Protein 1C7U (pdb70)

Sequence (148 aa):
GRKKIQITRIMDERNRQVTFTKRKFGLMKKAYELSVLADAEIALIIFNSSNKLFQYASTDMDKVLLKYTEYNEPGRKKIQITRIMDERNRQVTFTKRKFGLMKKAYELSVLADAEIALIIFNSSNKLFQYASTDMDKVLLKYTEYNEP

Solvent-accessible surface area: 10240 Å² total; per-residue (Å²): 116,246,133,194,94,141,67,68,113,48,193,87,140,193,66,83,92,57,23,13,57,140,58,10,137,20,13,10,102,56,4,121,30,0,9,50,10,11,72,12,48,0,0,5,2,0,32,16,103,68,136,72,58,74,74,50,30,36,19,93,4,96,55,5,55,123,80,22,67,85,126,96,120,180,116,242,130,194,95,142,67,74,115,47,190,87,136,194,65,82,90,58,24,14,56,140,60,10,135,21,14,10,103,56,4,121,30,0,10,50,8,12,73,12,50,1,0,5,2,0,33,15,101,68,135,72,57,75,72,51,31,36,18,94,5,97,55,5,55,123,80,22,69,85,126,97,118,181

B-factor: mean 0.57, std 0.5, range [0.14, 3.68]

Nearest PDB structures (foldseek):
  1c7u-assembly1_B  TM=1.014E+00  e=9.171E-12  Homo sapiens
  3kov-assembly1_B  TM=7.682E-01  e=4.688E-10  Homo sapiens
  6wc2-assembly2_C  TM=7.571E-01  e=2.231E-09  Homo sapiens
  8c84-assembly1_B  TM=7.476E-01  e=2.085E-09  Homo sapiens
  1hbx-assembly1_A  TM=6.846E-01  e=1.077E-04  Homo sapiens

Secondary structure (DSSP, 8-state):
--S---SS--S-HHHHHHHHHHHHHHHHHHHHHHHHHH---EEEEEEETTTEEEEE-TT-HHHHHHHHHHHT--/--S---SS--S-HHHHHHHHHHHHHHHHHHHHHHHHHH--EEEEEEEETTTEEEEE-TT-HHHHHHHHHHHT--

Foldseek 3Di:
DVDDDDPDQDPPPVVSLVVCVCCVVVVVVVQVVVCVVPVDFDWDWDQDPVGDTDTDTSPPCVVVVVVVVVVVPD/DVDDDDPDQDPPPVVSLVVCVCCVVVVVVVQVVVCVVPVDFDWDWDQPPVGDTDTDTSPPCVVVVVVVVVVVPD

Radius of gyration: 16.13 Å; Cα contacts (8 Å, |Δi|>4): 185; chains: 2; bounding box: 38×44×37 Å

Structure (mmCIF, N/CA/C/O backbone):
data_1C7U
#
_entry.id   1C7U
#
_cell.length_a   1.000
_cell.length_b   1.000
_cell.length_c   1.000
_cell.angle_alpha   90.00
_cell.angle_beta   90.00
_cell.angle_gamma   90.00
#
_symmetry.space_group_name_H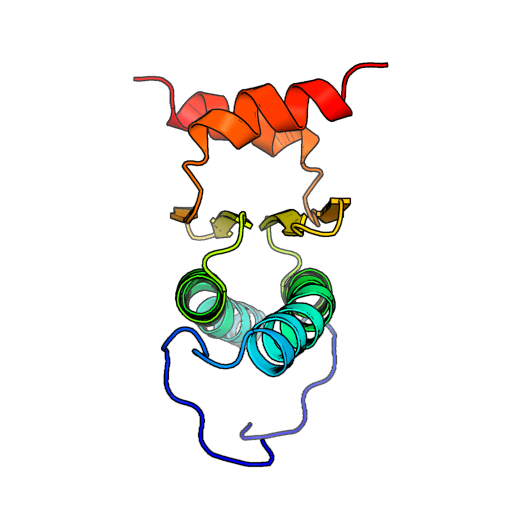-M   'P 1'
#
loop_
_entity.id
_entity.type
_entity.pdbx_description
1 polymer "5'-D(*CP*TP*CP*GP*GP*CP*TP*AP*TP*TP*AP*AP*TP*AP*GP*CP*CP*GP*AP*G)-3'"
2 polymer 'MYOCYTE-SPECIFIC ENHANCER FACTOR 2A, C4 FORM'
#
loop_
_atom_site.group_PDB
_atom_site.id
_atom_site.type_symbol
_atom_site.label_atom_id
_atom_site.label_alt_id
_atom_site.label_comp_id
_atom_site.label_asym_id
_atom_site.label_entity_id
_atom_site.label_seq_id
_atom_site.pdbx_PDB_ins_code
_atom_site.Cartn_x
_atom_site.Cartn_y
_atom_site.Cartn_z
_atom_site.occupancy
_atom_site.B_iso_or_equiv
_atom_site.auth_seq_id
_atom_site.auth_comp_id
_atom_site.auth_asym_id
_atom_site.auth_atom_id
_atom_site.pdbx_PDB_model_num
ATOM 1269 N N . GLY C 2 1 ? 3.920 -15.519 -43.542 1.00 0.33 1 GLY A N 1
ATOM 1270 C CA . GLY C 2 1 ? 3.558 -16.910 -44.054 1.00 0.30 1 GLY A CA 1
ATOM 1271 C C . GLY C 2 1 ? 4.301 -18.108 -43.568 1.00 0.31 1 GLY A C 1
ATOM 1272 O O . GLY C 2 1 ? 3.724 -19.145 -43.326 1.00 0.33 1 GLY A O 1
ATOM 1278 N N . ARG C 2 2 ? 5.587 -18.013 -43.383 1.00 0.30 2 ARG A N 1
ATOM 1279 C CA . ARG C 2 2 ? 6.346 -19.181 -42.889 1.00 0.32 2 ARG A CA 1
ATOM 1280 C C . ARG C 2 2 ? 5.786 -19.638 -41.562 1.00 0.35 2 ARG A C 1
ATOM 1281 O O . ARG C 2 2 ? 6.149 -20.684 -41.064 1.00 0.55 2 ARG A O 1
ATOM 1302 N N . LYS C 2 3 ? 4.907 -18.886 -40.972 1.00 0.29 3 LYS A N 1
ATOM 1303 C CA . LYS C 2 3 ? 4.353 -19.323 -39.682 1.00 0.30 3 LYS A CA 1
ATOM 1304 C C . LYS C 2 3 ? 3.160 -18.445 -39.330 1.00 0.30 3 LYS A C 1
ATOM 1305 O O . LYS C 2 3 ? 3.052 -17.313 -39.764 1.00 0.31 3 LYS A O 1
ATOM 1324 N N . LYS C 2 4 ? 2.284 -18.944 -38.511 1.00 0.31 4 LYS A N 1
ATOM 1325 C CA . LYS C 2 4 ? 1.118 -18.125 -38.097 1.00 0.31 4 LYS A CA 1
ATOM 1326 C C . LYS C 2 4 ? 1.591 -17.066 -37.107 1.00 0.30 4 LYS A C 1
ATOM 1327 O O . LYS C 2 4 ? 2.231 -17.369 -36.120 1.00 0.28 4 LYS A O 1
ATOM 1346 N N . ILE C 2 5 ? 1.330 -15.824 -37.390 1.00 0.30 5 ILE A N 1
ATOM 1347 C CA . ILE C 2 5 ? 1.834 -14.734 -36.498 1.00 0.29 5 ILE A CA 1
ATOM 1348 C C . ILE C 2 5 ? 0.768 -14.240 -35.547 1.00 0.30 5 ILE A C 1
ATOM 1349 O O . ILE C 2 5 ? -0.413 -14.281 -35.825 1.00 0.32 5 ILE A O 1
ATOM 1365 N N . GLN C 2 6 ? 1.201 -13.745 -34.424 1.00 0.29 6 GLN A N 1
ATOM 1366 C CA . GLN C 2 6 ? 0.264 -13.203 -33.416 1.00 0.30 6 GLN A CA 1
ATOM 1367 C C . GLN C 2 6 ? 0.396 -11.685 -33.407 1.00 0.29 6 GLN A C 1
ATOM 1368 O O . GLN C 2 6 ? 1.469 -11.142 -33.587 1.00 0.27 6 GLN A O 1
ATOM 1382 N N . ILE C 2 7 ? -0.687 -10.999 -33.229 1.00 0.30 7 ILE A N 1
ATOM 1383 C CA . ILE C 2 7 ? -0.641 -9.512 -33.235 1.00 0.29 7 ILE A CA 1
ATOM 1384 C C . ILE C 2 7 ? 0.016 -9.026 -31.940 1.00 0.28 7 ILE A C 1
ATOM 1385 O O . ILE C 2 7 ? -0.646 -8.633 -31.000 1.00 0.30 7 ILE A O 1
ATOM 1401 N N . THR C 2 8 ? 1.325 -9.059 -31.884 1.00 0.26 8 THR A N 1
ATOM 1402 C CA . THR C 2 8 ? 2.042 -8.607 -30.661 1.00 0.26 8 THR A CA 1
ATOM 1403 C C . THR C 2 8 ? 3.462 -8.174 -31.041 1.00 0.24 8 THR A C 1
ATOM 1404 O O . THR C 2 8 ? 4.055 -8.706 -31.960 1.00 0.24 8 THR A O 1
ATOM 1415 N N . A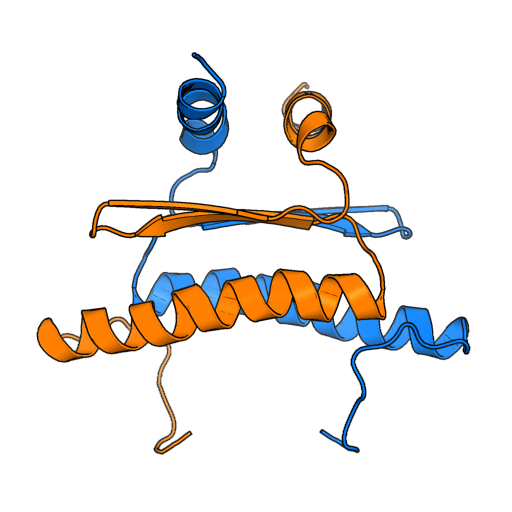RG C 2 9 ? 4.016 -7.221 -30.343 1.00 0.25 9 ARG A N 1
ATOM 1416 C CA . ARG C 2 9 ? 5.399 -6.766 -30.670 1.00 0.25 9 ARG A CA 1
ATOM 1417 C C . ARG C 2 9 ? 6.376 -7.913 -30.435 1.00 0.25 9 ARG A C 1
ATOM 1418 O O . ARG C 2 9 ? 6.238 -8.671 -29.496 1.00 0.26 9 ARG A O 1
ATOM 1439 N N . ILE C 2 10 ? 7.367 -8.054 -31.278 1.00 0.24 10 ILE A N 1
ATOM 1440 C CA . ILE C 2 10 ? 8.339 -9.162 -31.080 1.00 0.26 10 ILE A CA 1
ATOM 1441 C C . ILE C 2 10 ? 9.392 -8.734 -30.051 1.00 0.29 10 ILE A C 1
ATOM 1442 O O . ILE C 2 10 ? 10.064 -7.734 -30.210 1.00 0.29 10 ILE A O 1
ATOM 1458 N N . MET C 2 11 ? 9.527 -9.487 -28.993 1.00 0.32 11 MET A N 1
ATOM 1459 C CA . MET C 2 11 ? 10.525 -9.133 -27.938 1.00 0.36 11 MET A CA 1
ATOM 1460 C C . MET C 2 11 ? 11.925 -9.205 -28.536 1.00 0.35 11 MET A C 1
ATOM 1461 O O . MET C 2 11 ? 12.854 -8.584 -28.061 1.00 0.37 11 MET A O 1
ATOM 1475 N N . ASP C 2 12 ? 12.071 -9.938 -29.597 1.00 0.33 12 ASP A N 1
ATOM 1476 C CA . ASP C 2 12 ? 13.403 -10.024 -30.247 1.00 0.33 12 ASP A CA 1
ATOM 1477 C C . ASP C 2 12 ? 13.645 -8.705 -30.984 1.00 0.32 12 ASP A C 1
ATOM 1478 O O . ASP C 2 12 ? 13.029 -8.420 -31.993 1.00 0.31 12 ASP A O 1
ATOM 1487 N N . GLU C 2 13 ? 14.517 -7.886 -30.462 1.00 0.33 13 GLU A N 1
ATOM 1488 C CA . GLU C 2 13 ? 14.780 -6.564 -31.098 1.00 0.34 13 GLU A CA 1
ATOM 1489 C C . GLU C 2 13 ? 15.261 -6.782 -32.521 1.00 0.33 13 GLU A C 1
ATOM 1490 O O . GLU C 2 13 ? 14.903 -6.060 -33.430 1.00 0.34 13 GLU A O 1
ATOM 1502 N N . ARG C 2 14 ? 16.064 -7.778 -32.727 1.00 0.32 14 ARG A N 1
ATOM 1503 C CA . ARG C 2 14 ? 16.555 -8.036 -34.095 1.00 0.32 14 ARG A CA 1
ATOM 1504 C C . ARG C 2 14 ? 15.372 -8.439 -34.989 1.00 0.31 14 ARG A C 1
ATOM 1505 O O . ARG C 2 14 ? 15.188 -7.888 -36.056 1.00 0.33 14 ARG A O 1
ATOM 1526 N N . ASN C 2 15 ? 14.570 -9.390 -34.576 1.00 0.28 15 ASN A N 1
ATOM 1527 C CA . ASN C 2 15 ? 13.413 -9.801 -35.428 1.00 0.27 15 ASN A CA 1
ATOM 1528 C C . ASN C 2 15 ? 12.345 -8.700 -35.438 1.00 0.26 15 ASN A C 1
ATOM 1529 O O . ASN C 2 15 ? 11.673 -8.478 -36.425 1.00 0.26 15 ASN A O 1
ATOM 1540 N N . ARG C 2 16 ? 12.181 -8.013 -34.339 1.00 0.26 16 ARG A N 1
ATOM 1541 C CA . ARG C 2 16 ? 11.156 -6.926 -34.270 1.00 0.25 16 ARG A CA 1
ATOM 1542 C C . ARG C 2 16 ? 11.381 -5.946 -35.412 1.00 0.25 16 ARG A C 1
ATOM 1543 O O . ARG C 2 16 ? 10.459 -5.524 -36.077 1.00 0.24 16 ARG A O 1
ATOM 1564 N N . GLN C 2 17 ? 12.595 -5.568 -35.634 1.00 0.26 17 GLN A N 1
ATOM 1565 C CA . GLN C 2 17 ? 12.873 -4.610 -36.727 1.00 0.27 17 GLN A CA 1
ATOM 1566 C C . GLN C 2 17 ? 12.682 -5.317 -38.068 1.00 0.26 17 GLN A C 1
ATOM 1567 O O . GLN C 2 17 ? 12.373 -4.702 -39.067 1.00 0.26 17 GLN A O 1
ATOM 1581 N N . VAL C 2 18 ? 12.873 -6.606 -38.096 1.00 0.26 18 VAL A N 1
ATOM 1582 C CA . VAL C 2 18 ? 12.710 -7.348 -39.373 1.00 0.27 18 VAL A CA 1
ATOM 1583 C C . VAL C 2 18 ? 11.237 -7.363 -39.801 1.00 0.26 18 VAL A C 1
ATOM 1584 O O . VAL C 2 18 ? 10.929 -7.122 -40.942 1.00 0.28 18 VAL A O 1
ATOM 1597 N N . THR C 2 19 ? 10.326 -7.645 -38.912 1.00 0.25 19 THR A N 1
ATOM 1598 C CA . THR C 2 19 ? 8.886 -7.678 -39.318 1.00 0.27 19 THR A CA 1
ATOM 1599 C C . THR C 2 19 ? 8.427 -6.300 -39.793 1.00 0.28 19 THR A C 1
ATOM 1600 O O . THR C 2 19 ? 7.672 -6.183 -40.740 1.00 0.30 19 THR A O 1
ATOM 1611 N N . PHE C 2 20 ? 8.874 -5.257 -39.163 1.00 0.28 20 PHE A N 1
ATOM 1612 C CA . PHE C 2 20 ? 8.446 -3.902 -39.592 1.00 0.32 20 PHE A CA 1
ATOM 1613 C C . PHE C 2 20 ? 8.989 -3.573 -40.986 1.00 0.29 20 PHE A C 1
ATOM 1614 O O . PHE C 2 20 ? 8.292 -3.008 -41.795 1.00 0.31 20 PHE A O 1
ATOM 1631 N N . THR C 2 21 ? 10.218 -3.906 -41.275 1.00 0.28 21 THR A N 1
ATOM 1632 C CA . THR C 2 21 ? 10.779 -3.581 -42.618 1.00 0.30 21 THR A CA 1
ATOM 1633 C C . THR C 2 21 ? 9.973 -4.314 -43.686 1.00 0.27 21 THR A C 1
ATOM 1634 O O . THR C 2 21 ? 9.753 -3.814 -44.772 1.00 0.30 21 THR A O 1
ATOM 1645 N N . LYS C 2 22 ? 9.533 -5.501 -43.385 1.00 0.25 22 LYS A N 1
ATOM 1646 C CA . LYS C 2 22 ? 8.738 -6.275 -44.375 1.00 0.25 22 LYS A CA 1
ATOM 1647 C C . LYS C 2 22 ? 7.402 -5.582 -44.632 1.00 0.27 22 LYS A C 1
ATOM 1648 O O . LYS C 2 22 ? 6.927 -5.500 -45.748 1.00 0.30 22 LYS A O 1
ATOM 1667 N N . ARG C 2 23 ? 6.776 -5.129 -43.585 1.00 0.28 23 ARG A N 1
ATOM 1668 C CA . ARG C 2 23 ? 5.442 -4.479 -43.711 1.00 0.32 23 ARG A CA 1
ATOM 1669 C C . ARG C 2 23 ? 5.614 -3.060 -44.195 1.00 0.31 23 ARG A C 1
ATOM 1670 O O . ARG C 2 23 ? 4.796 -2.526 -44.907 1.00 0.33 23 ARG A O 1
ATOM 1691 N N . LYS C 2 24 ? 6.650 -2.423 -43.774 1.00 0.32 24 LYS A N 1
ATOM 1692 C CA . LYS C 2 24 ? 6.838 -1.022 -44.180 1.00 0.37 24 LYS A CA 1
ATOM 1693 C C . LYS C 2 24 ? 6.767 -0.925 -45.704 1.00 0.33 24 LYS A C 1
ATOM 1694 O O . LYS C 2 24 ? 5.877 -0.311 -46.247 1.00 0.36 24 LYS A O 1
ATOM 1713 N N . PHE C 2 25 ? 7.676 -1.586 -46.382 1.00 0.32 25 PHE A N 1
ATOM 1714 C CA . PHE C 2 25 ? 7.658 -1.578 -47.873 1.00 0.34 25 PHE A CA 1
ATOM 1715 C C . PHE C 2 25 ? 6.471 -2.403 -48.339 1.00 0.32 25 PHE A C 1
ATOM 1716 O O . PHE C 2 25 ? 5.882 -2.154 -49.371 1.00 0.38 25 PHE A O 1
ATOM 1733 N N . GLY C 2 26 ? 6.127 -3.396 -47.579 1.00 0.28 26 GLY A N 1
ATOM 1734 C CA . GLY C 2 26 ? 4.990 -4.268 -47.943 1.00 0.30 26 GLY A CA 1
ATOM 1735 C C . GLY C 2 26 ? 3.655 -3.522 -47.797 1.00 0.28 26 GLY A C 1
ATOM 1736 O O . GLY C 2 26 ? 2.690 -3.818 -48.472 1.00 0.27 26 GLY A O 1
ATOM 1740 N N . LEU C 2 27 ? 3.574 -2.561 -46.924 1.00 0.28 27 LEU A N 1
ATOM 1741 C CA . LEU C 2 27 ? 2.283 -1.825 -46.778 1.00 0.27 27 LEU A CA 1
ATOM 1742 C C . LEU C 2 27 ? 2.170 -0.805 -47.902 1.00 0.25 27 LEU A C 1
ATOM 1743 O O . LEU C 2 27 ? 1.231 -0.814 -48.673 1.00 0.26 27 LEU A O 1
ATOM 1759 N N . MET C 2 28 ? 3.124 0.075 -48.003 1.00 0.25 28 MET A N 1
ATOM 1760 C CA . MET C 2 28 ? 3.087 1.105 -49.084 1.00 0.26 28 MET A CA 1
ATOM 1761 C C . MET C 2 28 ? 2.792 0.415 -50.407 1.00 0.25 28 MET A C 1
ATOM 1762 O O . MET C 2 28 ? 2.173 0.975 -51.293 1.00 0.25 28 MET A O 1
ATOM 1776 N N . LYS C 2 29 ? 3.167 -0.821 -50.519 1.00 0.26 29 LYS A N 1
ATOM 1777 C CA . LYS C 2 29 ? 2.847 -1.577 -51.751 1.00 0.28 29 LYS A CA 1
ATOM 1778 C C . LYS C 2 29 ? 1.320 -1.609 -51.876 1.00 0.26 29 LYS A C 1
ATOM 1779 O O . LYS C 2 29 ? 0.768 -1.487 -52.951 1.00 0.27 29 LYS A O 1
ATOM 1798 N N . LYS C 2 30 ? 0.640 -1.789 -50.771 1.00 0.25 30 LYS A N 1
ATOM 1799 C CA . LYS C 2 30 ? -0.862 -1.846 -50.823 1.00 0.25 30 LYS A CA 1
ATOM 1800 C C . LYS C 2 30 ? -1.457 -0.487 -51.206 1.00 0.23 30 LYS A C 1
ATOM 1801 O O . LYS C 2 30 ? -2.371 -0.417 -52.006 1.00 0.26 30 LYS A O 1
ATOM 1820 N N . ALA C 2 31 ? -0.967 0.589 -50.661 1.00 0.21 31 ALA A N 1
ATOM 1821 C CA . ALA C 2 31 ? -1.542 1.912 -51.020 1.00 0.22 31 ALA A CA 1
ATOM 1822 C C . ALA C 2 31 ? -1.551 2.034 -52.542 1.00 0.22 31 ALA A C 1
ATOM 1823 O O . ALA C 2 31 ? -2.435 2.626 -53.132 1.00 0.24 31 ALA A O 1
ATOM 1830 N N . TYR C 2 32 ? -0.582 1.444 -53.180 1.00 0.23 32 TYR A N 1
ATOM 1831 C CA . TYR C 2 32 ? -0.527 1.477 -54.665 1.00 0.26 32 TYR A CA 1
ATOM 1832 C C . TYR C 2 32 ? -1.483 0.421 -55.235 1.00 0.27 32 TYR A C 1
ATOM 1833 O O . TYR C 2 32 ? -2.207 0.677 -56.178 1.00 0.28 32 TYR A O 1
ATOM 1851 N N . GLU C 2 33 ? -1.490 -0.772 -54.680 1.00 0.28 33 GLU A N 1
ATOM 1852 C CA . GLU C 2 33 ? -2.403 -1.828 -55.220 1.00 0.31 33 GLU A CA 1
ATOM 1853 C C . GLU C 2 33 ? -3.862 -1.444 -54.971 1.00 0.30 33 GLU A C 1
ATOM 1854 O O . GLU C 2 33 ? -4.680 -1.498 -55.862 1.00 0.31 33 GLU A O 1
ATOM 1866 N N . LEU C 2 34 ? -4.197 -1.050 -53.775 1.00 0.29 34 LEU A N 1
ATOM 1867 C CA . LEU C 2 34 ? -5.608 -0.661 -53.494 1.00 0.30 34 LEU A CA 1
ATOM 1868 C C . LEU C 2 34 ? -5.969 0.554 -54.341 1.00 0.28 34 LEU A C 1
ATOM 1869 O O . LEU C 2 34 ? -7.103 0.736 -54.737 1.00 0.29 34 LEU A O 1
ATOM 1885 N N . SER C 2 35 ? -5.019 1.400 -54.605 1.00 0.26 35 SER A N 1
ATOM 1886 C CA . SER C 2 35 ? -5.315 2.611 -55.412 1.00 0.26 35 SER A CA 1
ATOM 1887 C C . SER C 2 35 ? -5.600 2.235 -56.869 1.00 0.26 35 SER A C 1
ATOM 1888 O O . SER C 2 35 ? -6.439 2.815 -57.512 1.00 0.27 35 SER A O 1
ATOM 1896 N N . VAL C 2 36 ? -4.911 1.284 -57.420 1.00 0.26 36 VAL A N 1
ATOM 1897 C CA . VAL C 2 36 ? -5.183 0.937 -58.844 1.00 0.26 36 VAL A CA 1
ATOM 1898 C C . VAL C 2 36 ? -6.518 0.189 -58.977 1.00 0.25 36 VAL A C 1
ATOM 1899 O O . VAL C 2 36 ? -7.190 0.290 -59.985 1.00 0.26 36 VAL A O 1
ATOM 1912 N N . LEU C 2 37 ? -6.895 -0.580 -57.997 1.00 0.25 37 LEU A N 1
ATOM 1913 C CA . LEU C 2 37 ? -8.173 -1.355 -58.097 1.00 0.25 37 LEU A CA 1
ATOM 1914 C C . LEU C 2 37 ? -9.406 -0.453 -57.961 1.00 0.27 37 LEU A C 1
ATOM 1915 O O . LEU C 2 37 ? -10.426 -0.709 -58.571 1.00 0.29 37 LEU A O 1
ATOM 1931 N N . ALA C 2 38 ? -9.334 0.582 -57.167 1.00 0.29 38 ALA A N 1
ATOM 1932 C CA . ALA C 2 38 ? -10.528 1.486 -56.996 1.00 0.33 38 ALA A CA 1
ATOM 1933 C C . ALA C 2 38 ? -10.116 2.955 -57.087 1.00 0.33 38 ALA A C 1
ATOM 1934 O O . ALA C 2 38 ? -10.954 3.833 -57.003 1.00 0.37 38 ALA A O 1
ATOM 1941 N N . ASP C 2 39 ? -8.842 3.243 -57.254 1.00 0.30 39 ASP A N 1
ATOM 1942 C CA . ASP C 2 39 ? -8.407 4.679 -57.342 1.00 0.33 39 ASP A CA 1
ATOM 1943 C C . ASP C 2 39 ? -9.147 5.487 -56.287 1.00 0.30 39 ASP A C 1
ATOM 1944 O O . ASP C 2 39 ? -9.808 6.464 -56.576 1.00 0.32 39 ASP A O 1
ATOM 1953 N N . ALA C 2 40 ? -9.056 5.057 -55.064 1.00 0.27 40 ALA A N 1
ATOM 1954 C CA . ALA C 2 40 ? -9.765 5.758 -53.969 1.00 0.26 40 ALA A CA 1
ATOM 1955 C C . ALA C 2 40 ? -8.868 6.817 -53.378 1.00 0.24 40 ALA A C 1
ATOM 1956 O O . ALA C 2 40 ? -7.705 6.926 -53.702 1.00 0.25 40 ALA A O 1
ATOM 1963 N N . GLU C 2 41 ? -9.407 7.594 -52.501 1.00 0.28 41 GLU A N 1
ATOM 1964 C CA . GLU C 2 41 ? -8.612 8.655 -51.852 1.00 0.33 41 GLU A CA 1
ATOM 1965 C C . GLU C 2 41 ? -7.938 8.075 -50.611 1.00 0.27 41 GLU A C 1
ATOM 1966 O O . GLU C 2 41 ? -8.601 7.628 -49.696 1.00 0.29 41 GLU A O 1
ATOM 1978 N N . ILE C 2 42 ? -6.624 8.056 -50.577 1.00 0.23 42 ILE A N 1
ATOM 1979 C CA . ILE C 2 42 ? -5.912 7.472 -49.397 1.00 0.19 42 ILE A CA 1
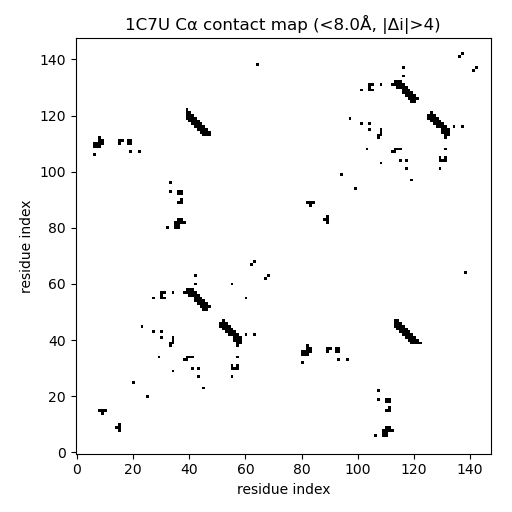ATOM 1980 C C . ILE C 2 42 ? -4.724 8.356 -49.008 1.00 0.18 42 ILE A C 1
ATOM 1981 O O . ILE C 2 42 ? -4.176 9.069 -49.822 1.00 0.21 42 ILE A O 1
ATOM 1997 N N . ALA C 2 43 ? -4.316 8.302 -47.761 1.00 0.17 43 ALA A N 1
ATOM 1998 C CA . ALA C 2 43 ? -3.154 9.125 -47.299 1.00 0.17 43 ALA A CA 1
ATOM 1999 C C . ALA C 2 43 ? -2.280 8.260 -46.404 1.00 0.15 43 ALA A C 1
ATOM 2000 O O . ALA C 2 43 ? -2.666 7.895 -45.313 1.00 0.15 43 ALA A O 1
ATOM 2007 N N . LEU C 2 44 ? -1.129 7.895 -46.887 1.00 0.15 44 LEU A N 1
ATOM 2008 C CA . LEU C 2 44 ? -0.213 7.012 -46.108 1.00 0.15 44 LEU A CA 1
ATOM 2009 C C . LEU C 2 44 ? 1.094 7.734 -45.771 1.00 0.15 44 LEU A C 1
ATOM 2010 O O . LEU C 2 44 ? 1.843 8.128 -46.641 1.00 0.18 44 LEU A O 1
ATOM 2026 N N . ILE C 2 45 ? 1.379 7.856 -44.499 1.00 0.15 45 ILE A N 1
ATOM 2027 C CA . ILE C 2 45 ? 2.667 8.495 -44.063 1.00 0.18 45 ILE A CA 1
ATOM 2028 C C . ILE C 2 45 ? 3.366 7.559 -43.081 1.00 0.17 45 ILE A C 1
ATOM 2029 O O . ILE C 2 45 ? 2.752 7.074 -42.162 1.00 0.16 45 ILE A O 1
ATOM 2045 N N . ILE C 2 46 ? 4.647 7.306 -43.255 1.00 0.22 46 ILE A N 1
ATOM 2046 C CA . ILE C 2 46 ? 5.380 6.401 -42.300 1.00 0.23 46 ILE A CA 1
ATOM 2047 C C . ILE C 2 46 ? 6.668 7.064 -41.846 1.00 0.27 46 ILE A C 1
ATOM 2048 O O . ILE C 2 46 ? 7.373 7.681 -42.618 1.00 0.30 46 ILE A O 1
ATOM 2064 N N . PHE C 2 47 ? 6.995 6.884 -40.600 1.00 0.31 47 PHE A N 1
ATOM 2065 C CA . PHE C 2 47 ? 8.269 7.432 -40.060 1.00 0.36 47 PHE A CA 1
ATOM 2066 C C . PHE C 2 47 ? 9.010 6.270 -39.418 1.00 0.39 47 PHE A C 1
ATOM 2067 O O . PHE C 2 47 ? 8.720 5.867 -38.308 1.00 0.57 47 PHE A O 1
ATOM 2084 N N . ASN C 2 48 ? 9.952 5.713 -40.118 1.00 0.33 48 ASN A N 1
ATOM 2085 C CA . ASN C 2 48 ? 10.706 4.558 -39.565 1.00 0.37 48 ASN A CA 1
ATOM 2086 C C . ASN C 2 48 ? 11.776 5.048 -38.596 1.00 0.38 48 ASN A C 1
ATOM 2087 O 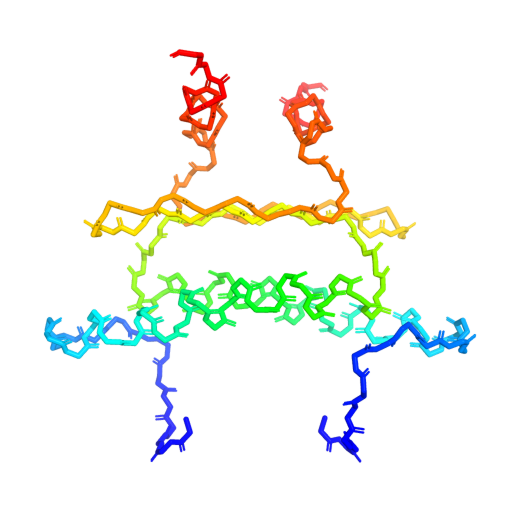O . ASN C 2 48 ? 12.399 6.070 -38.804 1.00 0.40 48 ASN A O 1
ATOM 2098 N N . SER C 2 49 ? 12.001 4.314 -37.545 1.00 0.42 49 SER A N 1
ATOM 2099 C CA . SER C 2 49 ? 13.041 4.718 -36.565 1.00 0.46 49 SER A CA 1
ATOM 2100 C C . SER C 2 49 ? 14.389 4.796 -37.278 1.00 0.43 49 SER A C 1
ATOM 2101 O O . SER C 2 49 ? 15.343 5.343 -36.763 1.00 0.45 49 SER A O 1
ATOM 2109 N N . SER C 2 50 ? 14.477 4.252 -38.465 1.00 0.40 50 SER A N 1
ATOM 2110 C CA . SER C 2 50 ? 15.768 4.291 -39.211 1.00 0.40 50 SER A CA 1
ATOM 2111 C C . SER C 2 50 ? 15.841 5.595 -40.001 1.00 0.38 50 SER A C 1
ATOM 2112 O O . SER C 2 50 ? 16.705 5.780 -40.832 1.00 0.41 50 SER A O 1
ATOM 2120 N N . ASN C 2 51 ? 14.941 6.504 -39.725 1.00 0.37 51 ASN A N 1
ATOM 2121 C CA . ASN C 2 51 ? 14.937 7.826 -40.423 1.00 0.38 51 ASN A CA 1
ATOM 2122 C C . ASN C 2 51 ? 14.589 7.673 -41.898 1.00 0.38 51 ASN A C 1
ATOM 2123 O O . ASN C 2 51 ? 15.430 7.798 -42.766 1.00 0.41 51 ASN A O 1
ATOM 2134 N N . LYS C 2 52 ? 13.350 7.428 -42.194 1.00 0.37 52 LYS A N 1
ATOM 2135 C CA . LYS C 2 52 ? 12.940 7.295 -43.615 1.00 0.38 52 LYS A CA 1
ATOM 2136 C C . LYS C 2 52 ? 11.505 7.771 -43.768 1.00 0.36 52 LYS A C 1
ATOM 2137 O O . LYS C 2 52 ? 10.583 7.159 -43.263 1.00 0.36 52 LYS A O 1
ATOM 2156 N N . LEU C 2 53 ? 11.307 8.862 -44.456 1.00 0.35 53 LEU A N 1
ATOM 2157 C CA . LEU C 2 53 ? 9.926 9.386 -44.639 1.00 0.34 53 LEU A CA 1
ATOM 2158 C C . LEU C 2 53 ? 9.393 8.982 -46.002 1.00 0.34 53 LEU A C 1
ATOM 2159 O O . LEU C 2 53 ? 10.028 9.170 -47.022 1.00 0.35 53 LEU A O 1
ATOM 2175 N N . PHE C 2 54 ? 8.219 8.434 -46.011 1.00 0.33 54 PHE A N 1
ATOM 2176 C CA . PHE C 2 54 ? 7.585 8.011 -47.292 1.00 0.34 54 PHE A CA 1
ATOM 2177 C C . PHE C 2 54 ? 6.154 8.549 -47.333 1.00 0.32 54 PHE A C 1
ATOM 2178 O O . PHE C 2 54 ? 5.396 8.384 -46.398 1.00 0.39 54 PHE A O 1
ATOM 2195 N N . GLN C 2 55 ? 5.789 9.195 -48.413 1.00 0.29 55 GLN A N 1
ATOM 2196 C CA . GLN C 2 55 ? 4.410 9.758 -48.540 1.00 0.30 55 GLN A CA 1
ATOM 2197 C C . GLN C 2 55 ? 3.791 9.249 -49.838 1.00 0.27 55 GLN A C 1
ATOM 2198 O O . GLN C 2 55 ? 4.309 9.479 -50.913 1.00 0.28 55 GLN A O 1
ATOM 2212 N N . TYR C 2 56 ? 2.677 8.576 -49.746 1.00 0.26 56 TYR A N 1
ATOM 2213 C CA . TYR C 2 56 ? 1.990 8.056 -50.969 1.00 0.25 56 TYR A CA 1
ATOM 2214 C C . TYR C 2 56 ? 0.545 8.542 -50.947 1.00 0.23 56 TYR A C 1
ATOM 2215 O O . TYR C 2 56 ? -0.107 8.505 -49.926 1.00 0.27 56 TYR A O 1
ATOM 2233 N N . ALA C 2 57 ? 0.033 8.998 -52.059 1.00 0.24 57 ALA A N 1
ATOM 2234 C CA . ALA C 2 57 ? -1.374 9.479 -52.069 1.00 0.29 57 ALA A CA 1
ATOM 2235 C C . ALA C 2 57 ? -1.922 9.421 -53.501 1.00 0.30 57 ALA A C 1
ATOM 2236 O O . ALA C 2 57 ? -1.424 10.043 -54.415 1.00 0.33 57 ALA A O 1
ATOM 2243 N N . SER C 2 58 ? -2.949 8.655 -53.666 1.00 0.31 58 SER A N 1
ATOM 2244 C CA . SER C 2 58 ? -3.574 8.504 -55.014 1.00 0.34 58 SER A CA 1
ATOM 2245 C C . SER C 2 58 ? -4.463 9.719 -55.303 1.00 0.34 58 SER A C 1
ATOM 2246 O O . SER C 2 58 ? -4.826 9.982 -56.433 1.00 0.39 58 SER A O 1
ATOM 2254 N N . THR C 2 59 ? -4.823 10.455 -54.282 1.00 0.38 59 THR A N 1
ATOM 2255 C CA . THR C 2 59 ? -5.703 11.655 -54.460 1.00 0.40 59 THR A CA 1
ATOM 2256 C C . THR C 2 59 ? -4.950 12.931 -54.107 1.00 0.40 59 THR A C 1
ATOM 2257 O O . THR C 2 59 ? -5.523 13.857 -53.573 1.00 0.41 59 THR A O 1
ATOM 2268 N N . ASP C 2 60 ? -3.687 12.988 -54.394 1.00 0.41 60 ASP A N 1
ATOM 2269 C CA . ASP C 2 60 ? -2.900 14.211 -54.061 1.00 0.43 60 ASP A CA 1
ATOM 2270 C C . ASP C 2 60 ? -3.136 14.613 -52.596 1.00 0.41 60 ASP A C 1
ATOM 2271 O O . ASP C 2 60 ? -4.177 15.123 -52.229 1.00 0.45 60 ASP A O 1
ATOM 2280 N N . MET C 2 61 ? -2.160 14.404 -51.758 1.00 0.38 61 MET A N 1
ATOM 2281 C CA . MET C 2 61 ? -2.297 14.778 -50.319 1.00 0.37 61 MET A CA 1
ATOM 2282 C C . MET C 2 61 ? -2.550 16.285 -50.196 1.00 0.39 61 MET A C 1
ATOM 2283 O O . MET C 2 61 ? -2.929 16.776 -49.152 1.00 0.40 61 MET A O 1
ATOM 2297 N N . ASP C 2 62 ? -2.359 17.030 -51.252 1.00 0.43 62 ASP A N 1
ATOM 2298 C CA . ASP C 2 62 ? -2.599 18.500 -51.166 1.00 0.47 62 ASP A CA 1
ATOM 2299 C C . ASP C 2 62 ? -3.969 18.744 -50.522 1.00 0.45 62 ASP A C 1
ATOM 2300 O O . ASP C 2 62 ? -4.148 19.674 -49.760 1.00 0.47 62 ASP A O 1
ATOM 2309 N N . LYS C 2 63 ? -4.938 17.914 -50.812 1.00 0.44 63 LYS A N 1
ATOM 2310 C CA . LYS C 2 63 ? -6.287 18.100 -50.199 1.00 0.44 63 LYS A CA 1
ATOM 2311 C C . LYS C 2 63 ? -6.267 17.644 -48.731 1.00 0.40 63 LYS A C 1
ATOM 2312 O O . LYS C 2 63 ? -6.775 18.311 -47.853 1.00 0.42 63 LYS A O 1
ATOM 2331 N N . VAL C 2 64 ? -5.697 16.489 -48.476 1.00 0.35 64 VAL A N 1
ATOM 2332 C CA . VAL C 2 64 ? -5.643 15.944 -47.085 1.00 0.33 64 VAL A CA 1
ATOM 2333 C C . VAL C 2 64 ? -5.284 17.065 -46.121 1.00 0.36 64 VAL A C 1
ATOM 2334 O O . VAL C 2 64 ? -5.806 17.145 -45.042 1.00 0.37 64 VAL A O 1
ATOM 2347 N N . LEU C 2 65 ? -4.393 17.926 -46.492 1.00 0.39 65 LEU A N 1
ATOM 2348 C CA . LEU C 2 65 ? -4.025 19.017 -45.558 1.00 0.44 65 LEU A CA 1
ATOM 2349 C C . LEU C 2 65 ? -5.227 19.920 -45.325 1.00 0.45 65 LEU A C 1
ATOM 2350 O O . LEU C 2 65 ? -5.623 20.130 -44.210 1.00 0.45 65 LEU A O 1
ATOM 2366 N N . LEU C 2 66 ? -5.825 20.455 -46.352 1.00 0.47 66 LEU A N 1
ATOM 2367 C CA . LEU C 2 66 ? -7.002 21.339 -46.129 1.00 0.49 66 LEU A CA 1
ATOM 2368 C C . LEU C 2 66 ? -8.232 20.497 -45.788 1.00 0.48 66 LEU A C 1
ATOM 2369 O O . LEU C 2 66 ? -8.980 20.820 -44.889 1.00 0.49 66 LEU A O 1
ATOM 2385 N N . LYS C 2 67 ? -8.464 19.440 -46.520 1.00 0.48 67 LYS A N 1
ATOM 2386 C CA . LYS C 2 67 ? -9.670 18.604 -46.264 1.00 0.49 67 LYS A CA 1
ATOM 2387 C C . LYS C 2 67 ? -9.655 18.062 -44.839 1.00 0.47 67 LYS A C 1
ATOM 2388 O O . LYS C 2 67 ? -10.558 18.313 -44.068 1.00 0.50 67 LYS A O 1
ATOM 2407 N N . TYR C 2 68 ? -8.646 17.338 -44.470 1.00 0.42 68 TYR A N 1
ATOM 2408 C CA . TYR C 2 68 ? -8.603 16.810 -43.084 1.00 0.43 68 TYR A CA 1
ATOM 2409 C C . TYR C 2 68 ? -8.759 17.972 -42.101 1.00 0.47 68 TYR A C 1
ATOM 2410 O O . TYR C 2 68 ? -9.381 17.841 -41.065 1.00 0.51 68 TYR A O 1
ATOM 2428 N N . THR C 2 69 ? -8.201 19.109 -42.417 1.00 0.48 69 THR A N 1
ATOM 2429 C CA . THR C 2 69 ? -8.317 20.272 -41.515 1.00 0.53 69 THR A CA 1
ATOM 2430 C C . THR C 2 69 ? -9.785 20.683 -41.417 1.00 0.57 69 THR A C 1
ATOM 2431 O O . THR C 2 69 ? -10.206 21.280 -40.446 1.00 0.61 69 THR A O 1
ATOM 2442 N N . GLU C 2 70 ? -10.580 20.374 -42.411 1.00 0.56 70 GLU A N 1
ATOM 2443 C CA . GLU C 2 70 ? -12.017 20.764 -42.337 1.00 0.60 70 GLU A CA 1
ATOM 2444 C C . GLU C 2 70 ? -12.751 19.847 -41.348 1.00 0.60 70 GLU A C 1
ATOM 2445 O O . GLU C 2 70 ? -13.598 20.289 -40.598 1.00 0.65 70 GLU A O 1
ATOM 2457 N N . TYR C 2 71 ? -12.419 18.581 -41.327 1.00 0.56 71 TYR A N 1
ATOM 2458 C CA . TYR C 2 71 ? -13.084 17.641 -40.369 1.00 0.58 71 TYR A CA 1
ATOM 2459 C C . TYR C 2 71 ? -12.594 17.937 -38.958 1.00 0.64 71 TYR A C 1
ATOM 2460 O O . TYR C 2 71 ? -13.280 17.708 -37.980 1.00 0.68 71 TYR A O 1
ATOM 2478 N N . ASN C 2 72 ? -11.418 18.466 -38.856 1.00 0.67 72 ASN A N 1
ATOM 2479 C CA . ASN C 2 72 ? -10.883 18.803 -37.514 1.00 0.75 72 ASN A CA 1
ATOM 2480 C C . ASN C 2 72 ? -11.548 20.097 -37.047 1.00 0.83 72 ASN A C 1
ATOM 2481 O O . ASN C 2 72 ? -11.460 20.478 -35.894 1.00 0.90 72 ASN A O 1
ATOM 2492 N N . GLU C 2 73 ? -12.220 20.779 -37.942 1.00 0.85 73 GLU A N 1
ATOM 2493 C CA . GLU C 2 73 ? -12.898 22.056 -37.566 1.00 0.96 73 GLU A CA 1
ATOM 2494 C C . GLU C 2 73 ? -14.294 21.732 -36.979 1.00 1.09 73 GLU A C 1
ATOM 2495 O O . GLU C 2 73 ? -14.977 20.856 -37.474 1.00 1.80 73 GLU A O 1
ATOM 2507 N N . PRO C 2 74 ? -14.727 22.436 -35.949 1.00 1.29 74 PRO A N 1
ATOM 2508 C CA . PRO C 2 74 ? -16.072 22.202 -35.334 1.00 1.40 74 PRO A CA 1
ATOM 2509 C C . PRO C 2 74 ? -17.208 22.612 -36.280 1.00 1.99 74 PRO A C 1
ATOM 2510 O O . PRO C 2 74 ? -18.307 22.103 -36.202 1.00 2.64 74 PRO A O 1
ATOM 2521 N N . GLY D 2 1 ? -8.576 -13.944 -52.526 1.00 0.33 101 GLY B N 1
ATOM 2522 C CA . GLY D 2 1 ? -8.229 -15.429 -52.496 1.00 0.30 101 GLY B CA 1
ATOM 2523 C C . GLY D 2 1 ? -8.983 -16.397 -53.344 1.00 0.31 101 GLY B C 1
ATOM 2524 O O . GLY D 2 1 ? -8.416 -17.302 -53.915 1.00 0.33 101 GLY B O 1
ATOM 2530 N N . ARG D 2 2 ? -10.269 -16.236 -53.482 1.00 0.30 102 ARG B N 1
ATOM 2531 C CA . ARG D 2 2 ? -11.040 -17.172 -54.327 1.00 0.32 102 ARG B CA 1
ATOM 2532 C C . ARG D 2 2 ? -10.485 -17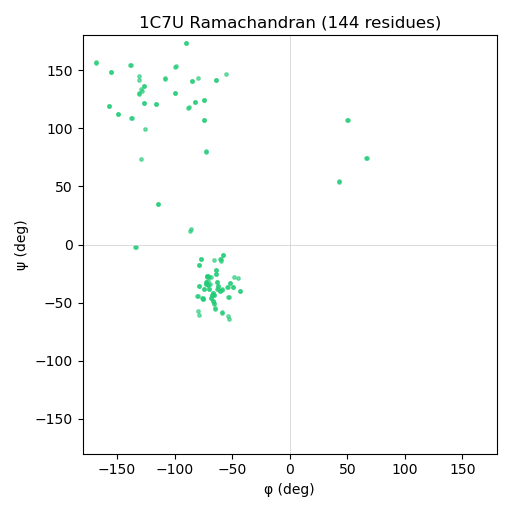.174 -55.735 1.00 0.35 102 ARG B C 1
ATOM 2533 O O . ARG D 2 2 ? -10.860 -17.995 -56.546 1.00 0.55 102 ARG B O 1
ATOM 2554 N N . LYS D 2 3 ? -9.599 -16.279 -56.049 1.00 0.29 103 LYS B N 1
ATOM 2555 C CA . LYS D 2 3 ? -9.049 -16.274 -57.413 1.00 0.30 103 LYS B CA 1
ATOM 2556 C C . LYS D 2 3 ? -7.848 -15.340 -57.465 1.00 0.30 103 LYS B C 1
ATOM 2557 O O . LYS D 2 3 ? -7.730 -14.412 -56.686 1.00 0.31 103 LYS B O 1
ATOM 2576 N N . LYS D 2 4 ? -6.977 -15.551 -58.405 1.00 0.31 104 LYS B N 1
ATOM 2577 C CA . LYS D 2 4 ? -5.805 -14.651 -58.534 1.00 0.31 104 LYS B CA 1
ATOM 2578 C C . LYS D 2 4 ? -6.270 -13.324 -59.124 1.00 0.30 104 LYS B C 1
ATOM 2579 O O . LYS D 2 4 ? -6.911 -13.283 -60.155 1.00 0.28 104 LYS B O 1
ATOM 2598 N N . ILE D 2 5 ? -6.001 -12.245 -58.451 1.00 0.30 105 ILE B N 1
ATOM 2599 C CA . ILE D 2 5 ? -6.498 -10.920 -58.937 1.00 0.29 105 ILE B CA 1
ATOM 2600 C C . ILE D 2 5 ? -5.431 -10.154 -59.683 1.00 0.30 105 ILE B C 1
ATOM 2601 O O . ILE D 2 5 ? -4.249 -10.309 -59.454 1.00 0.32 105 ILE B O 1
ATOM 2617 N N . GLN D 2 6 ? -5.862 -9.302 -60.570 1.00 0.29 106 GLN B N 1
ATOM 2618 C CA . GLN D 2 6 ? -4.920 -8.473 -61.353 1.00 0.30 106 GLN B CA 1
ATOM 2619 C C . GLN D 2 6 ? -5.029 -7.033 -60.867 1.00 0.29 106 GLN B C 1
ATOM 2620 O O . GLN D 2 6 ? -6.094 -6.561 -60.519 1.00 0.27 106 GLN B O 1
ATOM 2634 N N . ILE D 2 7 ? -3.933 -6.346 -60.814 1.00 0.30 107 ILE B N 1
ATOM 2635 C CA . ILE D 2 7 ? -3.955 -4.944 -60.323 1.00 0.29 107 ILE B CA 1
ATOM 2636 C C . ILE D 2 7 ? -4.599 -4.052 -61.388 1.00 0.29 107 ILE B C 1
ATOM 2637 O O . ILE D 2 7 ? -3.929 -3.379 -62.145 1.00 0.31 107 ILE B O 1
ATOM 2653 N N . THR D 2 8 ? -5.908 -4.050 -61.451 1.00 0.26 108 THR B N 1
ATOM 2654 C CA . THR D 2 8 ? -6.616 -3.212 -62.458 1.00 0.26 108 THR B CA 1
ATOM 2655 C C . THR D 2 8 ? -8.033 -2.912 -61.956 1.00 0.24 108 THR B C 1
ATOM 2656 O O . THR D 2 8 ? -8.633 -3.707 -61.258 1.00 0.24 108 THR B O 1
ATOM 2667 N N . ARG D 2 9 ? -8.576 -1.779 -62.306 1.00 0.25 109 ARG B N 1
ATOM 2668 C CA . ARG D 2 9 ? -9.955 -1.441 -61.847 1.00 0.25 109 ARG B CA 1
ATOM 2669 C C . ARG D 2 9 ? -10.942 -2.441 -62.439 1.00 0.25 109 ARG B C 1
ATOM 2670 O O . ARG D 2 9 ? -10.817 -2.847 -63.577 1.00 0.26 109 ARG B O 1
ATOM 2691 N N . ILE D 2 10 ? -11.930 -2.845 -61.682 1.00 0.24 110 ILE B N 1
ATOM 2692 C CA . ILE D 2 10 ? -12.913 -3.819 -62.227 1.00 0.26 110 ILE B CA 1
ATOM 2693 C C . ILE D 2 10 ? -13.957 -3.067 -63.059 1.00 0.29 110 ILE B C 1
ATOM 2694 O O . ILE D 2 10 ? -14.617 -2.164 -62.582 1.00 0.29 110 ILE B O 1
ATOM 2710 N N . MET D 2 11 ? -14.098 -3.434 -64.304 1.00 0.32 111 MET B N 1
ATOM 2711 C CA . MET D 2 11 ? -15.087 -2.743 -65.183 1.00 0.36 111 MET B CA 1
ATOM 2712 C C . MET D 2 11 ? -16.491 -2.990 -64.636 1.00 0.35 111 MET B C 1
ATOM 2713 O O . MET D 2 11 ? -17.411 -2.235 -64.880 1.00 0.37 111 MET B O 1
ATOM 2727 N N . ASP D 2 12 ? -16.648 -4.029 -63.874 1.00 0.33 112 ASP B N 1
ATOM 2728 C CA . ASP D 2 12 ? -17.984 -4.309 -63.284 1.00 0.33 112 ASP B CA 1
ATOM 2729 C C . ASP D 2 12 ? -18.214 -3.301 -62.156 1.00 0.32 112 ASP B C 1
ATOM 2730 O O . ASP D 2 12 ? -17.600 -3.372 -61.108 1.00 0.31 112 ASP B O 1
ATOM 2739 N N . GLU D 2 13 ? -19.073 -2.346 -62.380 1.00 0.33 113 GLU B N 1
ATOM 2740 C CA . GLU D 2 13 ? -19.325 -1.303 -61.345 1.00 0.34 113 GLU B CA 1
ATOM 2741 C C . GLU D 2 13 ? -19.815 -1.971 -60.072 1.00 0.33 113 GLU B C 1
ATOM 2742 O O . GLU D 2 13 ? -19.460 -1.585 -58.976 1.00 0.34 113 GLU B O 1
ATOM 2754 N N . ARG D 2 14 ? -20.625 -2.974 -60.204 1.00 0.32 114 ARG B N 1
ATOM 2755 C CA . ARG D 2 14 ? -21.123 -3.658 -58.993 1.00 0.33 114 ARG B CA 1
ATOM 2756 C C . ARG D 2 14 ? -19.947 -4.345 -58.279 1.00 0.31 114 ARG B C 1
ATOM 2757 O O . ARG D 2 14 ? -19.759 -4.170 -57.092 1.00 0.33 114 ARG B O 1
ATOM 2778 N N . ASN D 2 15 ? -19.157 -5.122 -58.979 1.00 0.28 115 ASN B N 1
ATOM 2779 C CA . ASN D 2 15 ? -18.007 -5.802 -58.308 1.00 0.27 115 ASN B CA 1
ATOM 2780 C C . ASN D 2 15 ? -16.927 -4.775 -57.942 1.00 0.26 115 ASN B C 1
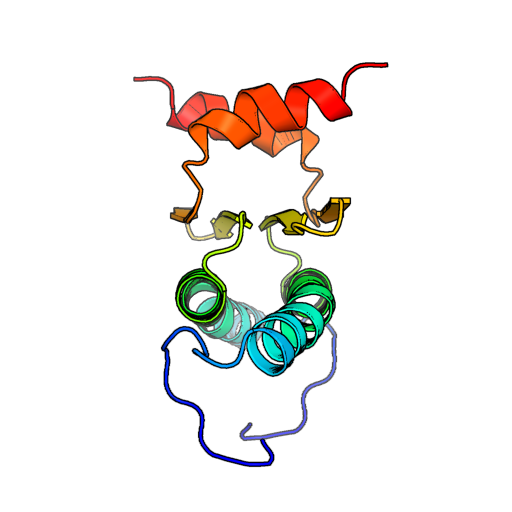ATOM 2781 O O . ASN D 2 15 ? -16.260 -4.888 -56.932 1.00 0.26 115 ASN B O 1
ATOM 2792 N N . ARG D 2 16 ? -16.748 -3.776 -58.763 1.00 0.26 116 ARG B N 1
ATOM 2793 C CA . ARG D 2 16 ? -15.714 -2.734 -58.480 1.00 0.25 116 ARG B CA 1
ATOM 2794 C C . ARG D 2 16 ? -15.926 -2.175 -57.082 1.00 0.25 116 ARG B C 1
ATOM 2795 O O . ARG D 2 16 ? -14.999 -2.000 -56.319 1.00 0.24 116 ARG B O 1
ATOM 2816 N N . GLN D 2 17 ? -17.135 -1.876 -56.745 1.00 0.26 117 GLN B N 1
ATOM 2817 C CA . GLN D 2 17 ? -17.402 -1.320 -55.400 1.00 0.27 117 GLN B CA 1
ATOM 2818 C C . GLN D 2 17 ? -17.221 -2.426 -54.362 1.00 0.26 117 GLN B C 1
ATOM 2819 O O . GLN D 2 17 ? -16.900 -2.171 -53.220 1.00 0.26 117 GLN B O 1
ATOM 2833 N N . VAL D 2 18 ? -17.434 -3.651 -54.750 1.00 0.26 118 VAL B N 1
ATOM 2834 C CA . VAL D 2 18 ? -17.281 -4.768 -53.782 1.00 0.27 118 VAL B CA 1
ATOM 2835 C C . VAL D 2 18 ? -15.809 -4.938 -53.387 1.00 0.26 118 VAL B C 1
ATOM 2836 O O . VAL D 2 18 ? -15.499 -5.084 -52.230 1.00 0.28 118 VAL B O 1
ATOM 2849 N N . THR D 2 19 ? -14.900 -4.927 -54.322 1.00 0.25 119 THR B N 1
ATOM 2850 C CA . THR D 2 19 ? -13.462 -5.105 -53.952 1.00 0.27 119 THR B CA 1
ATOM 2851 C C . THR D 2 19 ? -12.989 -3.962 -53.053 1.00 0.27 119 THR B C 1
ATOM 2852 O O . THR D 2 19 ? -12.234 -4.168 -52.122 1.00 0.30 119 THR B O 1
ATOM 2863 N N . PHE D 2 20 ? -13.425 -2.766 -53.308 1.00 0.28 120 PHE B N 1
ATOM 2864 C CA . PHE D 2 20 ? -12.984 -1.630 -52.460 1.00 0.32 120 PHE B CA 1
ATOM 2865 C C . PHE D 2 20 ? -13.527 -1.769 -51.034 1.00 0.29 120 PHE B C 1
ATOM 2866 O O . PHE D 2 20 ? -12.828 -1.503 -50.086 1.00 0.31 120 PHE B O 1
ATOM 2883 N N . THR D 2 21 ? -14.758 -2.171 -50.868 1.00 0.28 121 THR B N 1
ATOM 2884 C CA . THR D 2 21 ? -15.317 -2.298 -49.492 1.00 0.30 121 THR B CA 1
ATOM 2885 C C . THR D 2 21 ? -14.519 -3.347 -48.724 1.00 0.27 121 THR B C 1
ATOM 2886 O O . THR D 2 21 ? -14.297 -3.232 -47.534 1.00 0.30 121 THR B O 1
ATOM 2897 N N . LYS D 2 22 ? -14.089 -4.373 -49.398 1.00 0.25 122 LYS B N 1
ATOM 2898 C CA . LYS D 2 22 ? -13.300 -5.435 -48.719 1.00 0.25 122 LYS B CA 1
ATOM 2899 C C . LYS D 2 22 ? -11.956 -4.878 -48.254 1.00 0.27 122 LYS B C 1
ATOM 2900 O O . LYS D 2 22 ? -11.480 -5.172 -47.176 1.00 0.30 122 LYS B O 1
ATOM 2919 N N . ARG D 2 23 ? -11.327 -4.110 -49.096 1.00 0.28 123 ARG B N 1
ATOM 2920 C CA . ARG D 2 23 ? -9.985 -3.549 -48.769 1.00 0.32 123 ARG B CA 1
ATOM 2921 C C . ARG D 2 23 ? -10.144 -2.368 -47.844 1.00 0.31 123 ARG B C 1
ATOM 2922 O O . ARG D 2 23 ? -9.329 -2.109 -46.990 1.00 0.33 123 ARG B O 1
ATOM 2943 N N . LYS D 2 24 ? -11.172 -1.619 -48.036 1.00 0.32 124 LYS B N 1
ATOM 2944 C CA . LYS D 2 24 ? -11.362 -0.428 -47.193 1.00 0.37 124 LYS B CA 1
ATOM 2945 C C . LYS D 2 24 ? -11.279 -0.833 -45.722 1.00 0.33 124 LYS B C 1
ATOM 2946 O O . LYS D 2 24 ? -10.366 -0.456 -45.026 1.00 0.36 124 LYS B O 1
ATOM 2965 N N . PHE D 2 25 ? -12.209 -1.645 -45.280 1.00 0.32 125 PHE B N 1
ATOM 2966 C CA . PHE D 2 25 ? -12.187 -2.125 -43.867 1.00 0.34 125 PHE B CA 1
ATOM 2967 C C . PHE D 2 25 ? -11.000 -3.062 -43.701 1.00 0.32 125 PHE B C 1
ATOM 2968 O O . PHE D 2 25 ? -10.382 -3.137 -42.658 1.00 0.38 125 PHE B O 1
ATOM 2985 N N . GLY D 2 26 ? -10.690 -3.787 -44.733 1.00 0.28 126 GLY B N 1
ATOM 2986 C CA . GLY D 2 26 ? -9.558 -4.740 -44.681 1.00 0.30 126 GLY B CA 1
ATOM 2987 C C . GLY D 2 26 ? -8.215 -4.000 -44.584 1.00 0.28 126 GLY B C 1
ATOM 2988 O O . GLY D 2 26 ? -7.249 -4.507 -44.049 1.00 0.27 126 GLY B O 1
ATOM 2992 N N . LEU D 2 27 ? -8.125 -2.809 -45.096 1.00 0.28 127 LEU B N 1
ATOM 2993 C CA . LEU D 2 27 ? -6.828 -2.082 -45.000 1.00 0.27 127 LEU B CA 1
ATOM 2994 C C . LEU D 2 27 ? -6.699 -1.507 -43.599 1.00 0.25 127 LEU B C 1
ATOM 2995 O O . LEU D 2 27 ? -5.792 -1.833 -42.864 1.00 0.26 127 LEU B O 1
ATOM 3011 N N . MET D 2 28 ? -7.611 -0.654 -43.225 1.00 0.25 128 MET B N 1
ATOM 3012 C CA . MET D 2 28 ? -7.572 -0.045 -41.858 1.00 0.26 128 MET B CA 1
ATOM 3013 C C . MET D 2 28 ? -7.291 -1.136 -40.834 1.00 0.25 128 MET B C 1
ATOM 3014 O O . MET D 2 28 ? -6.669 -0.905 -39.813 1.00 0.25 128 MET B O 1
ATOM 3028 N N . LYS D 2 29 ? -7.686 -2.335 -41.130 1.00 0.26 129 LYS B N 1
ATOM 3029 C CA . LYS D 2 29 ? -7.381 -3.457 -40.212 1.00 0.28 129 LYS B CA 1
ATOM 3030 C C . LYS D 2 29 ? -5.856 -3.548 -40.100 1.00 0.26 129 LYS B C 1
ATOM 3031 O O . LYS D 2 29 ? -5.309 -3.782 -39.041 1.00 0.27 129 LYS B O 1
ATOM 3050 N N . LYS D 2 30 ? -5.174 -3.371 -41.203 1.00 0.25 130 LYS B N 1
ATOM 3051 C CA . LYS D 2 30 ? -3.673 -3.456 -41.176 1.00 0.25 130 LYS B CA 1
ATOM 3052 C C . LYS D 2 30 ? -3.065 -2.300 -40.374 1.00 0.23 130 LYS B C 1
ATOM 3053 O O . LYS D 2 30 ? -2.153 -2.502 -39.595 1.00 0.26 130 LYS B O 1
ATOM 3072 N N . ALA D 2 31 ? -3.543 -1.099 -40.542 1.00 0.21 131 ALA B N 1
ATOM 3073 C CA . ALA D 2 31 ? -2.955 0.031 -39.774 1.00 0.22 131 ALA B CA 1
ATOM 3074 C C . ALA D 2 31 ? -2.948 -0.350 -38.296 1.00 0.22 131 ALA B C 1
ATOM 3075 O O . ALA D 2 31 ? -2.059 0.008 -37.547 1.00 0.24 131 ALA B O 1
ATOM 3082 N N . TYR D 2 32 ? -3.925 -1.105 -37.885 1.00 0.23 132 TYR B N 1
ATOM 3083 C CA . TYR D 2 32 ? -3.983 -1.558 -36.471 1.00 0.27 132 TYR B CA 1
ATOM 3084 C C . TYR D 2 32 ? -3.038 -2.752 -36.279 1.00 0.27 132 TYR B C 1
ATOM 3085 O O . TYR D 2 32 ? -2.313 -2.825 -35.306 1.00 0.28 132 TYR B O 1
ATOM 3103 N N . GLU D 2 33 ? -3.042 -3.699 -37.192 1.00 0.28 133 GLU B N 1
ATOM 3104 C CA . GLU D 2 33 ? -2.140 -4.883 -37.028 1.00 0.31 133 GLU B CA 1
ATOM 3105 C C . GLU D 2 33 ? -0.678 -4.451 -37.142 1.00 0.30 133 GLU B C 1
ATOM 3106 O O . GLU D 2 33 ? 0.139 -4.799 -36.318 1.00 0.32 133 GLU B O 1
ATOM 3118 N N . LEU D 2 34 ? -0.337 -3.693 -38.146 1.00 0.29 134 LEU B N 1
ATOM 3119 C CA . LEU D 2 34 ? 1.079 -3.246 -38.287 1.00 0.30 134 LEU B CA 1
ATOM 3120 C C . LEU D 2 34 ? 1.450 -2.379 -37.091 1.00 0.28 134 LEU B C 1
ATOM 3121 O O . LEU D 2 34 ? 2.585 -2.348 -36.658 1.00 0.29 134 LEU B O 1
ATOM 3137 N N . SER D 2 35 ? 0.508 -1.655 -36.564 1.00 0.26 135 SER B N 1
ATOM 3138 C CA . SER D 2 35 ? 0.816 -0.778 -35.406 1.00 0.26 135 SER B CA 1
ATOM 3139 C C . SER D 2 35 ? 1.097 -1.614 -34.153 1.00 0.26 135 SER B C 1
ATOM 3140 O O . SER D 2 35 ? 1.942 -1.285 -33.359 1.00 0.28 135 SER B O 1
ATOM 3148 N N . VAL D 2 36 ? 0.396 -2.684 -33.941 1.00 0.26 136 VAL B N 1
ATOM 3149 C CA . VAL D 2 36 ? 0.664 -3.480 -32.709 1.00 0.26 136 VAL B CA 1
ATOM 3150 C C . VAL D 2 36 ? 1.990 -4.246 -32.833 1.00 0.25 136 VAL B C 1
ATOM 3151 O O . VAL D 2 36 ? 2.661 -4.488 -31.850 1.00 0.26 136 VAL B O 1
ATOM 3164 N N . LEU D 2 37 ? 2.359 -4.656 -34.012 1.00 0.25 137 LEU B N 1
ATOM 3165 C CA . LEU D 2 37 ? 3.628 -5.434 -34.174 1.00 0.25 137 LEU B CA 1
ATOM 3166 C C . LEU D 2 37 ? 4.870 -4.552 -34.009 1.00 0.27 137 LEU B C 1
ATOM 3167 O O . LEU D 2 37 ? 5.886 -5.003 -33.517 1.00 0.29 137 LEU B O 1
ATOM 3183 N N . ALA D 2 38 ? 4.812 -3.313 -34.420 1.00 0.29 138 ALA B N 1
ATOM 3184 C CA . ALA D 2 38 ? 6.015 -2.415 -34.286 1.00 0.33 138 ALA B CA 1
ATOM 3185 C C . ALA D 2 38 ? 5.618 -1.053 -33.720 1.00 0.33 138 ALA B C 1
ATOM 3186 O O . ALA D 2 38 ? 6.463 -0.202 -33.515 1.00 0.37 138 ALA B O 1
ATOM 3193 N N . ASP D 2 39 ? 4.346 -0.822 -33.465 1.00 0.30 139 ASP B N 1
ATOM 3194 C CA . ASP D 2 39 ? 3.924 0.509 -32.911 1.00 0.33 139 ASP B CA 1
ATOM 3195 C C . ASP D 2 39 ? 4.671 1.611 -33.648 1.00 0.30 139 ASP B C 1
ATOM 3196 O O . ASP D 2 39 ? 5.338 2.437 -33.057 1.00 0.32 139 ASP B O 1
ATOM 3205 N N . ALA D 2 40 ? 4.579 1.603 -34.944 1.00 0.27 140 ALA B N 1
ATOM 3206 C CA . ALA D 2 40 ? 5.294 2.616 -35.753 1.00 0.26 140 ALA B CA 1
ATOM 3207 C C . ALA D 2 40 ? 4.407 3.818 -35.966 1.00 0.24 140 ALA B C 1
ATOM 3208 O O . ALA D 2 40 ? 3.244 3.824 -35.626 1.00 0.25 140 ALA B O 1
ATOM 3215 N N . GLU D 2 41 ? 4.956 4.836 -36.540 1.00 0.28 141 GLU B N 1
ATOM 3216 C CA . GLU D 2 41 ? 4.171 6.059 -36.806 1.00 0.33 141 GLU B CA 1
ATOM 3217 C C . GLU D 2 41 ? 3.488 5.917 -38.165 1.00 0.27 141 GLU B C 1
ATOM 3218 O O . GLU D 2 41 ? 4.142 5.762 -39.177 1.00 0.29 141 GLU B O 1
ATOM 3230 N N . ILE D 2 42 ? 2.174 5.944 -38.200 1.00 0.23 142 ILE B N 1
ATOM 3231 C CA . ILE D 2 42 ? 1.453 5.778 -39.502 1.00 0.19 142 ILE B CA 1
ATOM 3232 C C . ILE D 2 42 ? 0.275 6.754 -39.583 1.00 0.18 142 ILE B C 1
ATOM 3233 O O . ILE D 2 42 ? -0.266 7.172 -38.580 1.00 0.21 142 ILE B O 1
ATOM 3249 N N . ALA D 2 43 ? -0.131 7.110 -40.780 1.00 0.17 143 ALA B N 1
ATOM 3250 C CA . ALA D 2 43 ? -1.283 8.051 -40.948 1.00 0.17 143 ALA B CA 1
ATOM 3251 C C . ALA D 2 43 ? -2.161 7.535 -42.077 1.00 0.15 143 ALA B C 1
ATOM 3252 O O . ALA D 2 43 ? -1.777 7.546 -43.228 1.00 0.15 143 ALA B O 1
ATOM 3259 N N . LEU D 2 44 ? -3.316 7.039 -41.740 1.00 0.15 144 LEU B N 1
ATOM 3260 C CA . LEU D 2 44 ? -4.236 6.468 -42.765 1.00 0.15 144 LEU B CA 1
ATOM 3261 C C . LEU D 2 44 ? -5.536 7.273 -42.846 1.00 0.15 144 LEU B C 1
ATOM 3262 O O . LEU D 2 44 ? -6.278 7.375 -41.892 1.00 0.18 144 LEU B O 1
ATOM 3278 N N . ILE D 2 45 ? -5.821 7.802 -44.010 1.00 0.15 145 ILE B N 1
ATOM 3279 C CA . ILE D 2 45 ? -7.100 8.564 -44.207 1.00 0.18 145 ILE B CA 1
ATOM 3280 C C . ILE D 2 45 ? -7.814 8.016 -45.442 1.00 0.17 145 ILE B C 1
ATOM 3281 O O . ILE D 2 45 ? -7.204 7.834 -46.466 1.00 0.16 145 ILE B O 1
ATOM 3297 N N . ILE D 2 46 ? -9.105 7.759 -45.360 1.00 0.22 146 ILE B N 1
ATOM 3298 C CA . ILE D 2 46 ? -9.855 7.229 -46.555 1.00 0.23 146 ILE B CA 1
ATOM 3299 C C . ILE D 2 46 ? -11.126 8.048 -46.773 1.00 0.27 146 ILE B C 1
ATOM 3300 O O . ILE D 2 46 ? -11.769 8.488 -45.842 1.00 0.30 146 ILE B O 1
ATOM 3316 N N . PHE D 2 47 ? -11.488 8.232 -48.013 1.00 0.31 147 PHE B N 1
ATOM 3317 C CA . PHE D 2 47 ? -12.731 8.997 -48.346 1.00 0.36 147 PHE B CA 1
ATOM 3318 C C . PHE D 2 47 ? -13.569 8.173 -49.322 1.00 0.39 147 PHE B C 1
ATOM 3319 O O . PHE D 2 47 ? -13.644 8.468 -50.499 1.00 0.57 147 PHE B O 1
ATOM 3336 N N . ASN D 2 48 ? -14.197 7.138 -48.841 1.00 0.33 148 ASN B N 1
ATOM 3337 C CA . ASN D 2 48 ? -15.026 6.284 -49.733 1.00 0.37 148 ASN B CA 1
ATOM 3338 C C . ASN D 2 48 ? -16.062 7.137 -50.460 1.00 0.38 148 ASN B C 1
ATOM 3339 O O . ASN D 2 48 ? -16.572 8.104 -49.930 1.00 0.40 148 ASN B O 1
ATOM 3350 N N . SER D 2 49 ? -16.385 6.771 -51.668 1.00 0.42 149 SER B N 1
ATOM 3351 C CA . SER D 2 49 ? -17.400 7.538 -52.437 1.00 0.46 149 SER B CA 1
ATOM 3352 C C . SER D 2 49 ? -18.758 7.408 -51.749 1.00 0.43 149 SER B C 1
ATOM 3353 O O . SER D 2 49 ? -19.689 8.127 -52.054 1.00 0.45 149 SER B O 1
ATOM 3361 N N . SER D 2 50 ? -18.884 6.491 -50.825 1.00 0.40 150 SER B N 1
ATOM 3362 C CA . SER D 2 50 ? -20.189 6.310 -50.126 1.00 0.40 150 SER B CA 1
ATOM 3363 C C . SER D 2 50 ? -20.257 7.282 -48.953 1.00 0.38 150 SER B C 1
ATOM 3364 O O . SER D 2 50 ? -21.114 7.181 -48.099 1.00 0.40 150 SER B O 1
ATOM 3372 N N . ASN D 2 51 ? -19.362 8.233 -48.925 1.00 0.37 151 ASN B N 1
ATOM 3373 C CA . ASN D 2 51 ? -19.352 9.254 -47.835 1.00 0.38 151 ASN B CA 1
ATOM 3374 C C . ASN D 2 51 ? -19.013 8.623 -46.491 1.00 0.38 151 ASN B C 1
ATOM 3375 O O . ASN D 2 51 ? -19.856 8.464 -45.631 1.00 0.41 151 ASN B O 1
ATOM 3386 N N . LYS D 2 52 ? -17.778 8.283 -46.291 1.00 0.37 152 LYS B N 1
ATOM 3387 C CA . LYS D 2 52 ? -17.373 7.688 -44.993 1.00 0.38 152 LYS B CA 1
ATOM 3388 C C . LYS D 2 52 ? -15.933 8.072 -44.697 1.00 0.36 152 LYS B C 1
ATOM 3389 O O . LYS D 2 52 ? -15.016 7.647 -45.375 1.00 0.36 152 LYS B O 1
ATOM 3408 N N . LEU D 2 53 ? -15.723 8.877 -43.692 1.00 0.35 153 LEU B N 1
ATOM 3409 C CA . LEU D 2 53 ? -14.337 9.298 -43.351 1.00 0.34 153 LEU B CA 1
ATOM 3410 C C . LEU D 2 53 ? -13.811 8.464 -42.197 1.00 0.34 153 LEU B C 1
ATOM 3411 O O . LEU D 2 53 ? -14.446 8.314 -41.170 1.00 0.35 153 LEU B O 1
ATOM 3427 N N . PHE D 2 54 ? -12.643 7.933 -42.370 1.00 0.33 154 PHE B N 1
ATOM 3428 C CA . PHE D 2 54 ? -12.014 7.108 -41.298 1.00 0.34 154 PHE B CA 1
ATOM 3429 C C . PHE D 2 54 ? -10.578 7.589 -41.087 1.00 0.32 154 PHE B C 1
ATOM 3430 O O . PHE D 2 54 ? -9.821 7.733 -42.027 1.00 0.39 154 PHE B O 1
ATOM 3447 N N . GLN D 2 55 ? -10.208 7.840 -39.856 1.00 0.29 155 GLN B N 1
ATOM 3448 C CA . GLN D 2 55 ? -8.824 8.318 -39.554 1.00 0.30 155 GLN B CA 1
ATOM 3449 C C . GLN D 2 55 ? -8.212 7.407 -38.494 1.00 0.27 155 GLN B C 1
ATOM 3450 O O . GLN D 2 55 ? -8.730 7.279 -37.402 1.00 0.28 155 GLN B O 1
ATOM 3464 N N . TYR D 2 56 ? -7.106 6.789 -38.802 1.00 0.26 156 TYR B N 1
ATOM 3465 C CA . TYR D 2 56 ? -6.426 5.891 -37.817 1.00 0.25 156 TYR B CA 1
ATOM 3466 C C . TYR D 2 56 ? -4.977 6.343 -37.681 1.00 0.23 156 TYR B C 1
ATOM 3467 O O . TYR D 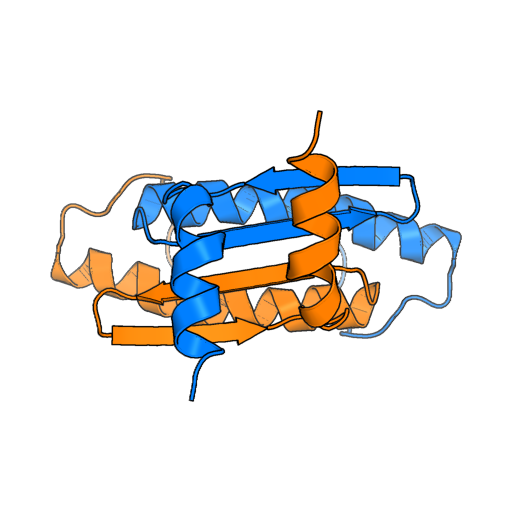2 56 ? -4.323 6.635 -38.659 1.00 0.27 156 TYR B O 1
ATOM 3485 N N . ALA D 2 57 ? -4.462 6.406 -36.482 1.00 0.25 157 ALA B N 1
ATOM 3486 C CA . ALA D 2 57 ? -3.050 6.842 -36.318 1.00 0.29 157 ALA B CA 1
ATOM 3487 C C . ALA D 2 57 ? -2.506 6.315 -34.984 1.00 0.30 157 ALA B C 1
ATOM 3488 O O . ALA D 2 57 ? -3.001 6.608 -33.916 1.00 0.33 157 ALA B O 1
ATOM 3495 N N . SER D 2 58 ? -1.487 5.526 -35.079 1.00 0.31 158 SER B N 1
ATOM 3496 C CA . SER D 2 58 ? -0.866 4.937 -33.856 1.00 0.34 158 SER B CA 1
ATOM 3497 C C . SER D 2 58 ? 0.036 5.981 -33.187 1.00 0.34 158 SER B C 1
ATOM 3498 O O . SER D 2 58 ? 0.403 5.853 -32.036 1.00 0.39 158 SER B O 1
ATOM 3506 N N . THR D 2 59 ? 0.401 7.008 -33.911 1.00 0.38 159 THR B N 1
ATOM 3507 C CA . THR D 2 59 ? 1.294 8.074 -33.352 1.00 0.40 159 THR B CA 1
ATOM 3508 C C . THR D 2 59 ? 0.556 9.404 -33.266 1.00 0.40 159 THR B C 1
ATOM 3509 O O . THR D 2 59 ? 1.140 10.448 -33.467 1.00 0.41 159 THR B O 1
ATOM 3520 N N . ASP D 2 60 ? -0.708 9.377 -32.977 1.00 0.41 160 ASP B N 1
ATOM 3521 C CA . ASP D 2 60 ? -1.480 10.649 -32.890 1.00 0.43 160 ASP B CA 1
ATOM 3522 C C . ASP D 2 60 ? -1.238 11.505 -34.145 1.00 0.41 160 ASP B C 1
ATOM 3523 O O . ASP D 2 60 ? -0.190 12.094 -34.328 1.00 0.45 160 ASP B O 1
ATOM 3532 N N . MET D 2 61 ? -2.215 11.593 -35.003 1.00 0.38 161 MET B N 1
ATOM 3533 C CA . MET D 2 61 ? -2.071 12.415 -36.240 1.00 0.37 161 MET B CA 1
ATOM 3534 C C . MET D 2 61 ? -1.801 13.877 -35.865 1.00 0.39 161 MET B C 1
ATOM 3535 O O . MET D 2 61 ? -1.415 14.678 -36.693 1.00 0.40 161 MET B O 1
ATOM 3549 N N . ASP D 2 62 ? -1.986 14.237 -34.624 1.00 0.43 162 ASP B N 1
ATOM 3550 C CA . ASP D 2 62 ? -1.731 15.652 -34.226 1.00 0.47 162 ASP B CA 1
ATOM 3551 C C . ASP D 2 62 ? -0.357 16.080 -34.757 1.00 0.46 162 ASP B C 1
ATOM 3552 O O . ASP D 2 62 ? -0.168 17.205 -35.174 1.00 0.47 162 ASP B O 1
ATOM 3561 N N . LYS D 2 63 ? 0.602 15.190 -34.755 1.00 0.44 163 LYS B N 1
ATOM 3562 C CA . LYS D 2 63 ? 1.955 15.552 -35.277 1.00 0.44 163 LYS B CA 1
ATOM 3563 C C . LYS D 2 63 ? 1.933 15.601 -36.813 1.00 0.40 163 LYS B C 1
ATOM 3564 O O . LYS D 2 63 ? 2.449 16.513 -37.425 1.00 0.42 163 LYS B O 1
ATOM 3583 N N . VAL D 2 64 ? 1.351 14.599 -37.430 1.00 0.35 164 VAL B N 1
ATOM 3584 C CA . VAL D 2 64 ? 1.294 14.538 -38.923 1.00 0.33 164 VAL B CA 1
ATOM 3585 C C . VAL D 2 64 ? 0.948 15.916 -39.467 1.00 0.36 164 VAL B C 1
ATOM 3586 O O . VAL D 2 64 ? 1.473 16.338 -40.461 1.00 0.37 164 VAL B O 1
ATOM 3599 N N . LEU D 2 65 ? 0.065 16.619 -38.834 1.00 0.39 165 LEU B N 1
ATOM 3600 C CA . LEU D 2 65 ? -0.290 17.958 -39.360 1.00 0.44 165 LEU B CA 1
ATOM 3601 C C . LEU D 2 65 ? 0.922 18.875 -39.286 1.00 0.45 165 LEU B C 1
ATOM 3602 O O . LEU D 2 65 ? 1.322 19.435 -40.272 1.00 0.45 165 LEU B O 1
ATOM 3618 N N . LEU D 2 66 ? 1.522 19.040 -38.142 1.00 0.47 166 LEU B N 1
ATOM 3619 C CA . LEU D 2 66 ? 2.709 19.936 -38.065 1.00 0.49 166 LEU B CA 1
ATOM 3620 C C . LEU D 2 66 ? 3.931 19.239 -38.666 1.00 0.48 166 LEU B C 1
ATOM 3621 O O . LEU D 2 66 ? 4.683 19.829 -39.412 1.00 0.49 166 LEU B O 1
ATOM 3637 N N . LYS D 2 67 ? 4.151 17.999 -38.319 1.00 0.48 167 LYS B N 1
ATOM 3638 C CA . LYS D 2 67 ? 5.349 17.281 -38.837 1.00 0.49 167 LYS B CA 1
ATOM 3639 C C . LYS D 2 67 ? 5.330 17.236 -40.361 1.00 0.47 167 LYS B C 1
ATOM 3640 O O . LYS D 2 67 ? 6.232 17.726 -41.008 1.00 0.50 167 LYS B O 1
ATOM 3659 N N . TYR D 2 68 ? 4.318 16.674 -40.944 1.00 0.42 168 TYR B N 1
ATOM 3660 C CA . TYR D 2 68 ? 4.271 16.631 -42.427 1.00 0.43 168 TYR B CA 1
ATOM 3661 C C . TYR D 2 68 ? 4.440 18.049 -42.976 1.00 0.47 168 TYR B C 1
ATOM 3662 O O . TYR D 2 68 ? 5.062 18.258 -43.999 1.00 0.51 168 TYR B O 1
ATOM 3680 N N . THR D 2 69 ? 3.892 19.026 -42.305 1.00 0.48 169 THR B N 1
ATOM 3681 C CA . THR D 2 69 ? 4.021 20.419 -42.778 1.00 0.53 169 THR B CA 1
ATOM 3682 C C . THR D 2 69 ? 5.493 20.825 -42.740 1.00 0.57 169 THR B C 1
ATOM 3683 O O . THR D 2 69 ? 5.922 21.701 -43.463 1.00 0.61 169 THR B O 1
ATOM 3694 N N . GLU D 2 70 ? 6.284 20.199 -41.902 1.00 0.56 170 GLU B N 1
ATOM 3695 C CA . GLU D 2 70 ? 7.725 20.579 -41.848 1.00 0.60 170 GLU B CA 1
ATOM 3696 C C . GLU D 2 70 ? 8.451 20.028 -43.083 1.00 0.60 170 GLU B C 1
ATOM 3697 O O . GLU D 2 70 ? 9.304 20.681 -43.650 1.00 0.65 170 GLU B O 1
ATOM 3709 N N . TYR D 2 71 ? 8.106 18.842 -43.517 1.00 0.56 171 TYR B N 1
ATOM 3710 C CA . TYR D 2 71 ? 8.763 18.259 -44.730 1.00 0.58 171 TYR B CA 1
ATOM 3711 C C . TYR D 2 71 ? 8.278 19.006 -45.966 1.00 0.64 171 TYR B C 1
ATOM 3712 O O . TYR D 2 71 ? 8.964 19.102 -46.966 1.00 0.68 171 TYR B O 1
ATOM 3730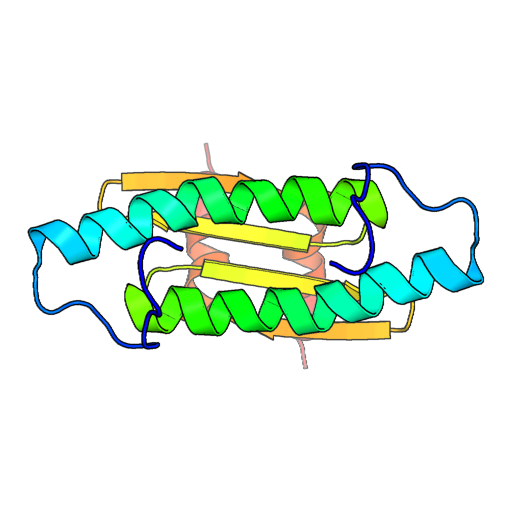 N N . ASN D 2 72 ? 7.107 19.550 -45.888 1.00 0.67 172 ASN B N 1
ATOM 3731 C CA . ASN D 2 72 ? 6.578 20.313 -47.045 1.00 0.75 172 ASN B CA 1
ATOM 3732 C C . ASN D 2 72 ? 7.258 21.681 -47.065 1.00 0.83 172 ASN B C 1
ATOM 3733 O O . ASN D 2 72 ? 7.176 22.418 -48.030 1.00 0.90 172 ASN B O 1
ATOM 3744 N N . GLU D 2 73 ? 7.935 22.027 -45.997 1.00 0.85 173 GLU B N 1
ATOM 3745 C CA . GLU D 2 73 ? 8.627 23.349 -45.937 1.00 0.97 173 GLU B CA 1
ATOM 3746 C C . GLU D 2 73 ? 10.020 23.220 -46.600 1.00 1.09 173 GLU B C 1
ATOM 3747 O O . GLU D 2 73 ? 10.693 22.224 -46.420 1.00 1.80 173 GLU B O 1
ATOM 3759 N N . PRO D 2 74 ? 10.462 24.217 -47.345 1.00 1.29 174 PRO B N 1
ATOM 3760 C CA . PRO D 2 74 ? 11.805 24.183 -48.005 1.00 1.40 174 PRO B CA 1
ATOM 3761 C C . PRO D 2 74 ? 12.944 24.249 -46.979 1.00 1.99 174 PRO B C 1
ATOM 3762 O O . PRO D 2 74 ? 14.037 23.782 -47.222 1.00 2.64 174 PRO B O 1
#